Protein AF-A0A7C7QTZ5-F1 (afdb_monomer_lite)

Structure (mmCIF, N/CA/C/O backbone):
data_AF-A0A7C7QTZ5-F1
#
_entry.id   AF-A0A7C7QTZ5-F1
#
loop_
_atom_site.group_PDB
_atom_site.id
_atom_site.type_symbol
_atom_site.label_atom_id
_atom_site.label_alt_id
_atom_site.label_comp_id
_atom_site.label_asym_id
_atom_site.label_entity_id
_atom_site.label_seq_id
_atom_site.pdbx_PDB_ins_code
_atom_site.Cartn_x
_atom_site.Cartn_y
_atom_site.Cartn_z
_atom_site.occupancy
_atom_site.B_iso_or_equiv
_atom_site.auth_seq_id
_atom_site.auth_comp_id
_atom_site.auth_asym_id
_atom_site.auth_atom_id
_atom_site.pdbx_PDB_model_num
ATOM 1 N N . LYS A 1 1 ? 16.057 5.682 -11.065 1.00 74.50 1 LYS A N 1
ATOM 2 C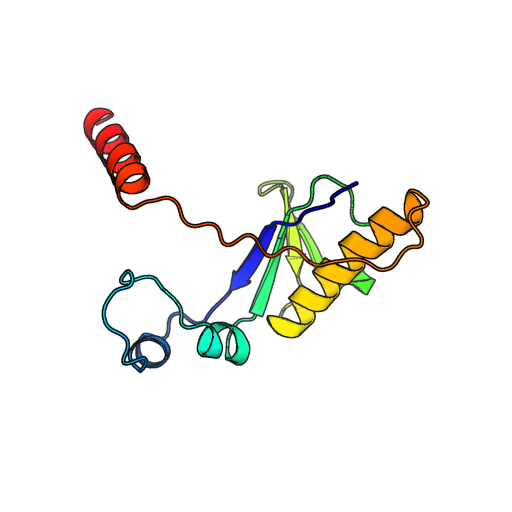 CA . LYS A 1 1 ? 14.597 5.833 -11.224 1.00 74.50 1 LYS A CA 1
ATOM 3 C C . LYS A 1 1 ? 13.967 5.526 -9.873 1.00 74.50 1 LYS A C 1
ATOM 5 O O . LYS A 1 1 ? 14.564 4.738 -9.149 1.00 74.50 1 LYS A O 1
ATOM 10 N N . GLN A 1 2 ? 12.874 6.191 -9.522 1.00 78.19 2 GLN A N 1
ATOM 11 C CA . GLN A 1 2 ? 12.139 5.986 -8.277 1.00 78.19 2 GLN A CA 1
ATOM 12 C C . GLN A 1 2 ? 10.713 5.587 -8.652 1.00 78.19 2 GLN A C 1
ATOM 14 O O . GLN A 1 2 ? 10.171 6.164 -9.589 1.00 78.19 2 GLN A O 1
ATOM 19 N N . GLU A 1 3 ? 10.169 4.603 -7.945 1.00 85.19 3 GLU A N 1
ATOM 20 C CA . GLU A 1 3 ? 8.768 4.187 -8.019 1.00 85.19 3 GLU A CA 1
ATOM 21 C C . GLU A 1 3 ? 8.196 4.309 -6.608 1.00 85.19 3 GLU A C 1
ATOM 23 O O . GLU A 1 3 ? 8.896 4.027 -5.628 1.00 85.19 3 GLU A O 1
ATOM 28 N N . GLU A 1 4 ? 6.947 4.741 -6.501 1.00 86.44 4 GLU A N 1
ATOM 29 C CA . GLU A 1 4 ? 6.297 5.026 -5.227 1.00 86.44 4 GLU A CA 1
ATOM 30 C C . GLU A 1 4 ? 4.898 4.421 -5.159 1.00 86.44 4 GLU A C 1
ATOM 32 O O . GLU A 1 4 ? 4.318 4.009 -6.161 1.00 86.44 4 GLU A O 1
ATOM 37 N N . ALA A 1 5 ? 4.382 4.312 -3.940 1.00 86.88 5 ALA A N 1
ATOM 38 C CA . ALA A 1 5 ? 3.081 3.729 -3.679 1.00 86.88 5 ALA A CA 1
ATOM 39 C C . ALA A 1 5 ? 2.416 4.415 -2.488 1.00 86.88 5 ALA A C 1
ATOM 41 O O . ALA A 1 5 ? 3.037 4.586 -1.435 1.00 86.88 5 ALA A O 1
ATOM 42 N N . LEU A 1 6 ? 1.124 4.706 -2.618 1.00 88.94 6 LEU A N 1
ATOM 43 C CA . LEU A 1 6 ? 0.261 5.008 -1.485 1.00 88.94 6 LEU A CA 1
ATOM 44 C C . LEU A 1 6 ? -0.218 3.689 -0.880 1.00 88.94 6 LEU A C 1
ATOM 46 O O . LEU A 1 6 ? -1.005 2.974 -1.496 1.00 88.94 6 LEU A O 1
ATOM 50 N N . TYR A 1 7 ? 0.234 3.366 0.330 1.00 85.69 7 TYR A N 1
ATOM 51 C CA . TYR A 1 7 ? -0.199 2.161 1.034 1.00 85.69 7 TYR A CA 1
ATOM 52 C C . TYR A 1 7 ? -1.156 2.497 2.177 1.00 85.69 7 TYR A C 1
ATOM 54 O O . TYR A 1 7 ? -0.771 3.123 3.165 1.00 85.69 7 TYR A O 1
ATOM 62 N N . ILE A 1 8 ? -2.403 2.045 2.047 1.00 84.56 8 ILE A N 1
ATOM 63 C CA . ILE A 1 8 ? -3.470 2.296 3.011 1.00 84.56 8 ILE A CA 1
ATOM 64 C C . ILE A 1 8 ? -3.671 1.056 3.880 1.00 84.56 8 ILE A C 1
ATOM 66 O O . ILE A 1 8 ? -3.864 -0.061 3.390 1.00 84.56 8 ILE A O 1
ATOM 70 N N . VAL A 1 9 ? -3.656 1.276 5.191 1.00 79.69 9 VAL A N 1
ATOM 71 C CA . VAL A 1 9 ? -3.846 0.247 6.213 1.00 79.69 9 VAL A CA 1
ATOM 72 C C . VAL A 1 9 ? -5.130 0.552 6.970 1.00 79.69 9 VAL A C 1
ATOM 74 O O . VAL A 1 9 ? -5.290 1.644 7.511 1.00 79.69 9 VAL A O 1
ATOM 77 N N . ALA A 1 10 ? -6.031 -0.422 7.036 1.00 80.75 10 ALA A N 1
ATOM 78 C CA . ALA A 1 10 ? -7.202 -0.353 7.895 1.00 80.75 10 ALA A CA 1
ATOM 79 C C . ALA A 1 10 ? -6.834 -0.809 9.310 1.00 80.75 10 ALA A C 1
ATOM 81 O O . ALA A 1 10 ? -6.166 -1.829 9.496 1.00 80.75 10 ALA A O 1
ATOM 82 N N . THR A 1 11 ? -7.298 -0.080 10.319 1.00 74.94 11 THR A N 1
ATOM 83 C CA . THR A 1 11 ? -7.108 -0.421 11.733 1.00 74.94 11 THR A CA 1
ATOM 84 C C . THR A 1 11 ? -8.458 -0.517 12.444 1.00 74.94 11 THR A C 1
ATOM 86 O O . THR A 1 11 ? -9.396 0.184 12.056 1.00 74.94 11 THR A O 1
ATOM 89 N N . PRO A 1 12 ? -8.586 -1.344 13.497 1.00 70.12 12 PRO A N 1
ATOM 90 C CA . PRO A 1 12 ? -9.789 -1.361 14.329 1.00 70.12 12 PRO A CA 1
ATOM 91 C C . PRO A 1 12 ? -10.082 0.027 14.917 1.00 70.12 12 PRO A C 1
ATOM 93 O O . PRO A 1 12 ? -9.149 0.761 15.220 1.00 70.12 12 PRO A O 1
ATOM 96 N N . GLN A 1 13 ? -11.353 0.374 15.136 1.00 64.38 13 GLN A N 1
ATOM 97 C CA . GLN A 1 13 ? -11.754 1.632 15.798 1.00 64.38 13 GLN A CA 1
ATOM 98 C C . GLN A 1 13 ? -11.732 1.552 17.341 1.00 64.38 13 GLN A C 1
ATOM 100 O O . GLN A 1 13 ? -12.293 2.410 18.014 1.00 64.38 13 GLN A O 1
ATOM 105 N N . ASP A 1 14 ? -11.121 0.516 17.921 1.00 69.19 14 ASP A N 1
ATOM 106 C CA . ASP A 1 14 ? -11.137 0.282 19.369 1.00 69.19 14 ASP A CA 1
ATOM 107 C C . ASP A 1 14 ? -10.234 1.272 20.124 1.00 69.19 14 ASP A C 1
ATOM 109 O O . ASP A 1 14 ? -9.010 1.133 20.137 1.00 69.19 14 ASP A O 1
ATOM 113 N N . GLU A 1 15 ? -10.852 2.256 20.783 1.00 58.09 15 GLU A N 1
ATOM 114 C CA . GLU A 1 15 ? -10.175 3.294 21.565 1.00 58.09 15 GLU A CA 1
ATOM 115 C C . GLU A 1 15 ? -9.215 2.743 22.633 1.00 58.09 15 GLU A C 1
ATOM 117 O O . GLU A 1 15 ? -8.223 3.403 22.953 1.00 58.09 15 GLU A O 1
ATOM 122 N N . GLU A 1 16 ? -9.456 1.551 23.194 1.00 62.84 16 GLU A N 1
ATOM 123 C CA . GLU A 1 16 ? -8.586 0.994 24.239 1.00 62.84 16 GLU A CA 1
ATOM 124 C C . GLU A 1 16 ? -7.219 0.565 23.698 1.00 62.84 16 GLU A C 1
ATOM 126 O O . GLU A 1 16 ? -6.212 0.687 24.406 1.00 62.84 16 GLU A O 1
ATOM 131 N N . LEU A 1 17 ? -7.148 0.149 22.429 1.00 58.91 17 LEU A N 1
ATOM 132 C CA . LEU A 1 17 ? -5.879 -0.161 21.770 1.00 58.91 17 LEU A CA 1
ATOM 133 C C . LEU A 1 17 ? -5.011 1.098 21.646 1.00 58.91 17 LEU A C 1
ATOM 135 O O . LEU A 1 17 ? -3.794 1.022 21.810 1.00 58.91 17 LEU A O 1
ATOM 139 N N . PHE A 1 18 ? -5.620 2.267 21.437 1.00 56.62 18 PHE A N 1
ATOM 140 C CA . PHE A 1 18 ? -4.917 3.528 21.171 1.00 56.62 18 PHE A CA 1
ATOM 141 C C . PHE A 1 18 ? -4.575 4.347 22.428 1.00 56.62 18 PHE A C 1
ATOM 143 O O . PHE A 1 18 ? -3.723 5.229 22.364 1.00 56.62 18 PHE A O 1
ATOM 150 N N . ARG A 1 19 ? -5.159 4.033 23.595 1.00 54.81 19 ARG A N 1
ATOM 151 C CA . ARG A 1 19 ? -4.908 4.754 24.865 1.00 54.81 19 ARG A CA 1
ATOM 152 C C . ARG A 1 19 ? -3.589 4.402 25.567 1.00 54.81 19 ARG A C 1
ATOM 154 O O . ARG A 1 19 ? -3.161 5.138 26.453 1.00 54.81 19 ARG A O 1
ATOM 161 N N . ASN A 1 20 ? -2.938 3.293 25.214 1.00 50.28 20 ASN A N 1
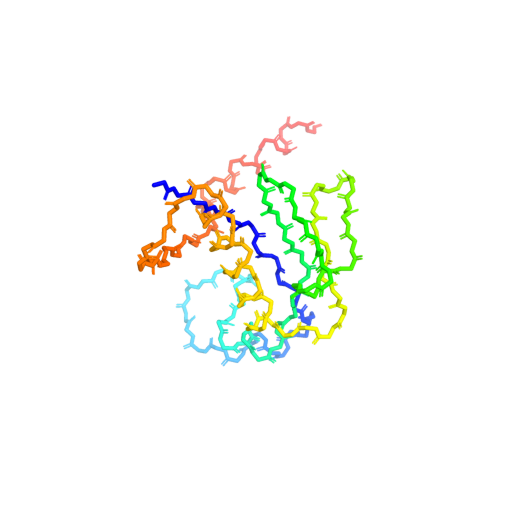ATOM 162 C CA . ASN A 1 20 ? -1.858 2.718 26.032 1.00 50.28 20 ASN A CA 1
ATOM 163 C C . ASN A 1 20 ? -0.431 3.216 25.746 1.00 50.28 20 ASN A C 1
ATOM 165 O O . ASN A 1 20 ? 0.528 2.630 26.251 1.00 50.28 20 ASN A O 1
ATOM 169 N N . VAL A 1 21 ? -0.244 4.313 25.011 1.00 51.66 21 VAL A N 1
ATOM 170 C CA . VAL A 1 21 ? 1.110 4.779 24.666 1.00 51.66 21 VAL A CA 1
ATOM 171 C C . VAL A 1 21 ? 1.456 6.052 25.427 1.00 51.66 21 VAL A C 1
ATOM 173 O O . VAL A 1 21 ? 1.039 7.156 25.093 1.00 51.66 21 VAL A O 1
ATOM 176 N N . LYS A 1 22 ? 2.242 5.874 26.496 1.00 44.25 22 LYS A N 1
ATOM 177 C CA . LYS A 1 22 ? 2.860 6.943 27.293 1.00 44.25 22 LYS A CA 1
ATOM 178 C C . LYS A 1 22 ? 3.932 7.684 26.484 1.00 44.25 22 LYS A C 1
ATOM 180 O O . LYS A 1 22 ? 5.104 7.588 26.820 1.00 44.25 22 LYS A O 1
ATOM 185 N N . TYR A 1 23 ? 3.560 8.454 25.471 1.00 44.09 23 TYR A N 1
ATOM 186 C CA . TYR A 1 23 ? 4.421 9.526 24.976 1.00 44.09 23 TYR A CA 1
ATOM 187 C C . TYR A 1 23 ? 3.569 10.744 24.648 1.00 44.09 23 TYR A C 1
ATOM 189 O O . TYR A 1 23 ? 2.825 10.798 23.677 1.00 44.09 23 TYR A O 1
ATOM 197 N N . SER A 1 24 ? 3.675 11.715 25.549 1.00 41.19 24 SER A N 1
ATOM 198 C CA . SER A 1 24 ? 3.231 13.087 25.381 1.00 41.19 24 SER A CA 1
ATOM 199 C C . SER A 1 24 ? 3.681 13.636 24.027 1.00 41.19 24 SER A C 1
ATOM 201 O O . SER A 1 24 ? 4.872 13.559 23.722 1.00 41.19 24 SER A O 1
ATOM 203 N N . CYS A 1 25 ? 2.738 14.261 23.317 1.00 42.94 25 CYS A N 1
ATOM 204 C CA . CYS A 1 25 ? 2.935 15.198 22.206 1.00 42.94 25 CYS A CA 1
ATOM 205 C C . CYS A 1 25 ? 2.716 14.702 20.770 1.00 42.94 25 CYS A C 1
ATOM 207 O O . CYS A 1 25 ? 3.416 15.209 19.910 1.00 42.94 25 CYS A O 1
ATOM 209 N N . PHE A 1 26 ? 1.731 13.856 20.446 1.00 42.81 26 PHE A N 1
ATOM 210 C CA . PHE A 1 26 ? 1.221 13.819 19.062 1.00 42.81 26 PHE A CA 1
ATOM 211 C C . PHE A 1 26 ? -0.299 13.595 19.015 1.00 42.81 26 PHE A C 1
ATOM 213 O O . PHE A 1 26 ? -0.839 12.875 19.845 1.00 42.81 26 PHE A O 1
ATOM 220 N N . SER A 1 27 ? -0.937 14.308 18.076 1.00 47.38 27 SER A N 1
ATOM 221 C CA . SER A 1 27 ? -2.353 14.340 17.656 1.00 47.38 27 SER A CA 1
ATOM 222 C C . SER A 1 27 ? -3.265 13.196 18.138 1.00 47.38 27 SER A C 1
ATOM 224 O O . SER A 1 27 ? -2.889 12.030 18.066 1.00 47.38 27 SER A O 1
ATOM 226 N N . GLU A 1 28 ? -4.512 13.524 18.508 1.00 45.31 28 GLU A N 1
ATOM 227 C CA . GLU A 1 28 ? -5.586 12.589 18.922 1.00 45.31 28 GLU A CA 1
ATOM 228 C C . GLU A 1 28 ? -5.881 11.463 17.904 1.00 45.31 28 GLU A C 1
ATOM 230 O O . GLU A 1 28 ? -6.554 10.488 18.233 1.00 45.31 28 GLU A O 1
ATOM 235 N N . HIS A 1 29 ? -5.345 11.564 16.684 1.00 49.47 29 HIS A N 1
ATOM 236 C CA . HIS A 1 29 ? -5.501 10.588 15.603 1.00 49.47 29 HIS A CA 1
ATOM 237 C C . HIS A 1 29 ? -4.217 9.810 15.255 1.00 49.47 29 HIS A C 1
ATOM 239 O O . HIS A 1 29 ? -4.178 9.113 14.242 1.00 49.47 29 HIS A O 1
ATOM 245 N N . TYR A 1 30 ? -3.150 9.916 16.055 1.00 55.72 30 TYR A N 1
ATOM 246 C CA . TYR A 1 30 ? -1.918 9.163 15.815 1.00 55.72 30 TYR A CA 1
ATOM 247 C C . TYR A 1 30 ? -2.044 7.720 16.317 1.00 55.72 30 TYR A C 1
ATOM 249 O O . TYR A 1 30 ? -2.142 7.467 17.517 1.00 55.72 30 TYR A O 1
ATOM 257 N N . ILE A 1 31 ? -1.997 6.758 15.393 1.00 59.69 31 ILE A N 1
ATOM 258 C CA . ILE A 1 31 ? -1.929 5.337 15.736 1.00 59.69 31 ILE A CA 1
ATOM 259 C C . ILE A 1 31 ? -0.472 4.970 16.041 1.00 59.69 31 ILE A C 1
ATOM 261 O O . ILE A 1 31 ? 0.385 5.120 15.168 1.00 59.69 31 ILE A O 1
ATOM 265 N N . PRO A 1 32 ? -0.174 4.433 17.238 1.00 65.19 32 PRO A N 1
ATOM 266 C CA . PRO A 1 32 ? 1.157 3.934 17.552 1.00 65.19 32 PRO A CA 1
ATOM 267 C C . PRO A 1 32 ? 1.609 2.861 16.560 1.00 65.19 32 PRO A C 1
ATOM 269 O O . PRO A 1 32 ? 0.847 1.949 16.232 1.00 65.19 32 PRO A O 1
ATOM 272 N N . GLU A 1 33 ? 2.869 2.927 16.128 1.00 63.06 33 GLU A N 1
ATOM 273 C CA . GLU A 1 33 ? 3.423 2.011 15.122 1.00 63.06 33 GLU A CA 1
ATOM 274 C C . GLU A 1 33 ? 3.273 0.536 15.524 1.00 63.06 33 GLU A C 1
ATOM 276 O O . GLU A 1 33 ? 2.866 -0.285 14.705 1.00 63.06 33 GLU A O 1
ATOM 281 N N . GLU A 1 34 ? 3.500 0.196 16.797 1.00 65.25 34 GLU A N 1
ATOM 282 C CA . GLU A 1 34 ? 3.313 -1.172 17.303 1.00 65.25 34 GLU A CA 1
ATOM 283 C C . GLU A 1 34 ? 1.870 -1.669 17.135 1.00 65.25 34 GLU A C 1
ATOM 285 O O . GLU A 1 34 ? 1.642 -2.829 16.790 1.00 65.25 34 GLU A O 1
ATOM 290 N N . ASN A 1 35 ? 0.882 -0.791 17.314 1.00 66.69 35 ASN A N 1
ATOM 291 C CA . ASN A 1 35 ? -0.521 -1.145 17.136 1.00 66.69 35 ASN A CA 1
ATOM 292 C C . ASN A 1 35 ? -0.879 -1.295 15.659 1.00 66.69 35 ASN A C 1
ATOM 294 O O . ASN A 1 35 ? -1.584 -2.238 15.301 1.00 66.69 35 ASN A O 1
ATOM 298 N N . ALA A 1 36 ? -0.367 -0.417 14.795 1.00 66.25 36 ALA A N 1
ATOM 299 C CA . ALA A 1 36 ? -0.526 -0.569 13.353 1.00 66.25 36 ALA A CA 1
ATOM 300 C C . ALA A 1 36 ? 0.081 -1.900 12.872 1.00 66.25 36 ALA A C 1
ATOM 302 O O . ALA A 1 36 ? -0.552 -2.628 12.112 1.00 66.25 36 ALA A O 1
ATOM 303 N N . ILE A 1 37 ? 1.255 -2.280 13.384 1.00 67.56 37 ILE A N 1
ATOM 304 C CA . ILE A 1 37 ? 1.911 -3.552 13.051 1.00 67.56 37 ILE A CA 1
ATOM 305 C C . ILE A 1 37 ? 1.083 -4.757 13.515 1.00 67.56 37 ILE A C 1
ATOM 307 O O . ILE A 1 37 ? 0.944 -5.726 12.765 1.00 67.56 37 ILE A O 1
ATOM 311 N N . ASN A 1 38 ? 0.555 -4.719 14.740 1.00 74.75 38 ASN A N 1
ATOM 312 C CA . ASN A 1 38 ? -0.126 -5.865 15.344 1.00 74.75 38 ASN A CA 1
ATOM 313 C C . ASN A 1 38 ? -1.573 -6.034 14.865 1.00 74.75 38 ASN A C 1
ATOM 315 O O . ASN A 1 38 ? -2.048 -7.162 14.726 1.00 74.75 38 ASN A O 1
ATOM 319 N N . TYR A 1 39 ? -2.269 -4.928 14.610 1.00 79.44 39 TYR A N 1
ATOM 320 C CA . TYR A 1 39 ? -3.710 -4.926 14.349 1.00 79.44 39 TYR A CA 1
ATOM 321 C C . TYR A 1 39 ? -4.082 -4.405 12.961 1.00 79.44 39 TYR A C 1
ATOM 323 O O . TYR A 1 39 ? -5.196 -4.653 12.501 1.00 79.44 39 TYR A O 1
ATOM 331 N N . GLY A 1 40 ? -3.169 -3.716 12.278 1.00 79.38 40 GLY A N 1
ATOM 332 C CA . GLY A 1 40 ? -3.400 -3.185 10.943 1.00 79.38 40 GLY A CA 1
ATOM 333 C C . GLY A 1 40 ? -3.560 -4.281 9.894 1.00 79.38 40 GLY A C 1
ATOM 334 O O . GLY A 1 40 ? -2.852 -5.299 9.882 1.00 79.38 40 GLY A O 1
ATOM 335 N N . LYS A 1 41 ? -4.490 -4.048 8.975 1.00 87.38 41 LYS A N 1
ATOM 336 C CA . LYS A 1 41 ? -4.758 -4.885 7.807 1.00 87.38 41 LYS A CA 1
ATOM 337 C C . LYS A 1 41 ? -4.485 -4.097 6.540 1.00 87.38 41 LYS A C 1
ATOM 339 O O . LYS A 1 41 ? -4.818 -2.918 6.462 1.00 87.38 41 LYS A O 1
ATOM 344 N N . ALA A 1 42 ? -3.863 -4.747 5.565 1.00 88.44 42 ALA A N 1
ATOM 345 C CA . ALA A 1 42 ? -3.687 -4.159 4.246 1.00 88.44 42 ALA A CA 1
ATOM 346 C C . ALA A 1 42 ? -5.073 -3.869 3.660 1.00 88.44 42 ALA A C 1
ATOM 348 O O . ALA A 1 42 ? -5.926 -4.755 3.671 1.00 88.44 42 ALA A O 1
ATOM 349 N N . TYR A 1 43 ? -5.303 -2.637 3.208 1.00 90.81 43 TYR A N 1
ATOM 350 C CA . TYR A 1 43 ? -6.601 -2.232 2.678 1.00 90.81 43 TYR A CA 1
ATOM 351 C C . TYR A 1 43 ? -6.512 -1.898 1.197 1.00 90.81 43 TYR A C 1
ATOM 353 O O . TYR A 1 43 ? -7.101 -2.597 0.376 1.00 90.81 43 TYR A O 1
ATOM 361 N N . ALA A 1 44 ? -5.724 -0.882 0.850 1.00 92.62 44 ALA A N 1
ATOM 362 C CA . ALA A 1 44 ? -5.637 -0.412 -0.522 1.00 92.62 44 ALA A CA 1
A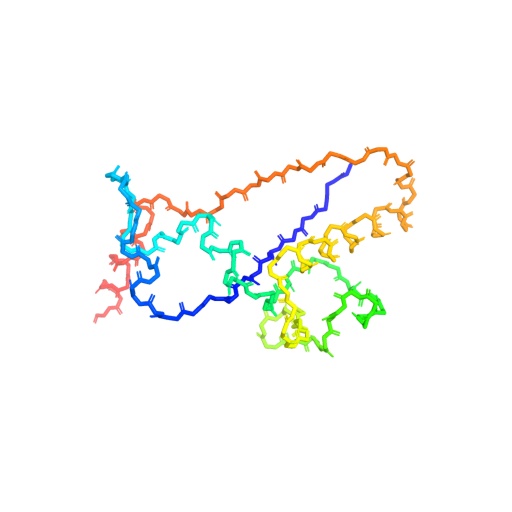TOM 363 C C . ALA A 1 44 ? -4.225 0.043 -0.904 1.00 92.62 44 ALA A C 1
ATOM 365 O O . ALA A 1 44 ? -3.393 0.353 -0.046 1.00 92.62 44 ALA A O 1
ATOM 366 N N . LEU A 1 45 ? -3.973 0.059 -2.208 1.00 94.75 45 LEU A N 1
ATOM 367 C CA . LEU A 1 45 ? -2.725 0.456 -2.839 1.00 94.75 45 LEU A CA 1
ATOM 368 C C . LEU A 1 45 ? -3.019 1.411 -3.999 1.00 94.75 45 LEU A C 1
ATOM 370 O O . LEU A 1 45 ? -3.734 1.041 -4.927 1.00 94.75 45 LEU A O 1
ATOM 374 N N . GLY A 1 46 ? -2.418 2.596 -3.970 1.00 94.62 46 GLY A N 1
ATOM 375 C CA . GLY A 1 46 ? -2.341 3.503 -5.115 1.00 94.62 46 GLY A CA 1
ATOM 376 C C . GLY A 1 46 ? -0.946 3.467 -5.732 1.00 94.62 46 GLY A C 1
ATOM 377 O O . GLY A 1 46 ? 0.043 3.593 -5.010 1.00 94.62 46 GLY A O 1
ATOM 378 N N . VAL A 1 47 ? -0.870 3.288 -7.048 1.00 94.19 47 VAL A N 1
ATOM 379 C CA . VAL A 1 47 ? 0.355 3.351 -7.863 1.00 94.19 47 VAL A CA 1
ATOM 380 C C . VAL A 1 47 ? 0.017 4.013 -9.198 1.00 94.19 47 VAL A C 1
ATOM 382 O O . VAL A 1 47 ? -1.126 3.947 -9.644 1.00 94.19 47 VAL A O 1
ATOM 385 N N . ASP A 1 48 ? 0.996 4.623 -9.858 1.00 93.25 48 ASP A N 1
ATOM 386 C CA . ASP A 1 48 ? 0.832 5.339 -11.133 1.00 93.25 48 ASP A CA 1
ATOM 387 C C . ASP A 1 48 ? 0.959 4.428 -12.374 1.00 93.25 48 ASP A C 1
ATOM 389 O O . ASP A 1 48 ? 1.089 4.896 -13.509 1.00 93.25 48 ASP A O 1
ATOM 393 N N . PHE A 1 49 ? 0.900 3.109 -12.177 1.00 93.69 49 PHE A N 1
ATOM 394 C CA . PHE A 1 49 ? 0.979 2.108 -13.235 1.00 93.69 49 PHE A CA 1
ATOM 395 C C . PHE A 1 49 ? -0.010 0.955 -13.034 1.00 93.69 49 PHE A C 1
ATOM 397 O O . PHE A 1 49 ? -0.512 0.692 -11.942 1.00 93.69 49 PHE A O 1
ATOM 404 N N . GLU A 1 50 ? -0.274 0.221 -14.115 1.00 94.50 50 GLU A N 1
ATOM 405 C CA . GLU A 1 50 ? -1.134 -0.959 -14.068 1.00 94.50 50 GLU A CA 1
ATOM 406 C C . GLU A 1 50 ? -0.430 -2.146 -13.389 1.00 94.50 50 GLU A C 1
ATOM 408 O O . GLU A 1 50 ? 0.659 -2.560 -13.805 1.00 94.50 50 GLU A O 1
ATOM 413 N N . VAL A 1 51 ? -1.066 -2.733 -12.370 1.00 94.12 51 VAL A N 1
ATOM 414 C CA . VAL A 1 51 ? -0.567 -3.933 -11.688 1.00 94.12 51 VAL A CA 1
ATOM 415 C C . VAL A 1 51 ? -1.081 -5.183 -12.400 1.00 94.12 51 VAL A C 1
ATOM 417 O O . VAL A 1 51 ? -2.234 -5.591 -12.255 1.00 94.12 51 VAL A O 1
ATOM 420 N N . LYS A 1 52 ? -0.194 -5.843 -13.147 1.00 90.44 52 LYS A N 1
ATOM 421 C CA . LYS A 1 52 ? -0.479 -7.138 -13.786 1.00 90.44 52 LYS A CA 1
ATOM 422 C C . LYS A 1 52 ? -0.517 -8.256 -12.741 1.00 90.44 52 LYS A C 1
ATOM 424 O O . LYS A 1 52 ? 0.236 -8.214 -11.778 1.00 90.44 52 LYS A O 1
ATOM 429 N N . ASN A 1 53 ? -1.332 -9.293 -12.960 1.00 91.75 53 ASN A N 1
ATOM 430 C CA . ASN A 1 53 ? -1.4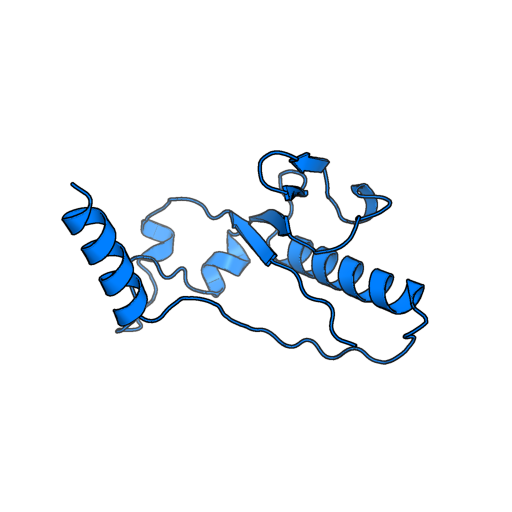30 -10.473 -12.081 1.00 91.75 53 ASN A CA 1
ATOM 431 C C . ASN A 1 53 ? -1.736 -10.131 -10.606 1.00 91.75 53 ASN A C 1
ATOM 433 O O . ASN A 1 53 ? -1.092 -10.644 -9.696 1.00 91.75 53 ASN A O 1
ATOM 437 N N . MET A 1 54 ? -2.736 -9.272 -10.368 1.00 94.25 54 MET A N 1
ATOM 438 C CA . MET A 1 54 ? -3.179 -8.799 -9.040 1.00 94.25 54 MET A CA 1
ATOM 439 C C . MET A 1 54 ? -3.185 -9.871 -7.932 1.00 94.25 54 MET A C 1
ATOM 441 O O . MET A 1 54 ? -2.779 -9.607 -6.796 1.00 94.25 54 MET A O 1
ATOM 445 N N . GLU A 1 55 ? -3.613 -11.093 -8.255 1.00 93.88 55 GLU A N 1
ATOM 446 C CA . GLU A 1 55 ? -3.710 -12.187 -7.289 1.00 93.88 55 GLU A CA 1
ATOM 447 C C . GLU A 1 55 ? -2.368 -12.565 -6.642 1.00 93.88 55 GLU A C 1
ATOM 449 O O . GLU A 1 55 ? -2.360 -12.901 -5.455 1.00 93.88 55 GLU A O 1
ATOM 454 N N . ASP A 1 56 ? -1.248 -12.441 -7.366 1.00 93.56 56 ASP A N 1
ATOM 455 C CA . ASP A 1 56 ? 0.108 -12.767 -6.888 1.00 93.56 56 ASP A CA 1
ATOM 456 C C . ASP A 1 56 ? 0.589 -11.832 -5.770 1.00 93.56 56 ASP A C 1
ATOM 458 O O . ASP A 1 56 ? 1.560 -12.130 -5.065 1.00 93.56 56 ASP A O 1
ATOM 462 N N . TYR A 1 57 ? -0.087 -10.693 -5.618 1.00 94.38 57 TYR A N 1
ATOM 463 C CA . TYR A 1 57 ? 0.187 -9.674 -4.610 1.00 94.38 57 TYR A CA 1
ATOM 464 C C . TYR A 1 57 ? -0.914 -9.595 -3.549 1.00 94.38 57 TYR A C 1
ATOM 466 O O . TYR A 1 57 ? -0.902 -8.704 -2.698 1.00 94.38 57 TYR A O 1
ATOM 474 N N . GLY A 1 58 ? -1.874 -10.524 -3.580 1.00 94.19 58 GLY A N 1
ATOM 475 C CA . GLY A 1 58 ? -3.012 -10.512 -2.668 1.00 94.19 58 GLY A CA 1
ATOM 476 C C . GLY A 1 58 ? -3.993 -9.371 -2.935 1.00 94.19 58 GLY A C 1
ATOM 477 O O . GLY A 1 58 ? -4.760 -9.032 -2.040 1.00 94.19 58 GLY A O 1
ATOM 478 N N . LEU A 1 59 ? -3.992 -8.787 -4.136 1.00 96.81 59 LEU A N 1
ATOM 479 C CA . LEU A 1 59 ? -4.998 -7.817 -4.564 1.00 96.81 59 LEU A CA 1
ATOM 480 C C . LEU A 1 59 ? -6.234 -8.565 -5.088 1.00 96.81 59 LEU A C 1
ATOM 482 O O . LEU A 1 59 ? -6.126 -9.643 -5.679 1.00 96.81 59 LEU A O 1
ATOM 486 N N . GLN A 1 60 ? -7.417 -8.027 -4.809 1.00 96.12 60 GLN A N 1
ATOM 487 C CA . GLN A 1 60 ? -8.708 -8.612 -5.161 1.00 96.12 60 GLN A CA 1
ATOM 488 C C . GLN A 1 60 ? -9.294 -7.974 -6.422 1.00 96.12 60 GLN A C 1
ATOM 490 O O . GLN A 1 60 ? -9.754 -8.694 -7.304 1.00 96.12 60 GLN A O 1
ATOM 495 N N . PHE A 1 61 ? -9.300 -6.644 -6.499 1.00 95.75 61 PHE A N 1
ATOM 496 C CA . PHE A 1 61 ? -9.810 -5.887 -7.643 1.00 95.75 61 PHE A CA 1
ATOM 497 C C . PHE A 1 61 ? -9.252 -4.460 -7.638 1.00 95.75 61 PHE A C 1
ATOM 499 O O . PHE A 1 61 ? -8.658 -4.022 -6.653 1.00 95.75 61 PHE A O 1
ATOM 506 N N . PHE A 1 62 ? -9.462 -3.743 -8.739 1.00 96.31 62 PHE A N 1
ATOM 507 C CA . PHE A 1 62 ? -9.197 -2.313 -8.860 1.00 96.31 62 PHE A CA 1
ATOM 508 C C . PHE A 1 62 ? -10.519 -1.539 -8.746 1.00 96.31 62 PHE A C 1
ATOM 510 O O . PHE A 1 62 ? -11.481 -1.871 -9.439 1.00 96.31 62 PHE A O 1
ATOM 517 N N . SER A 1 63 ? -10.582 -0.564 -7.837 1.00 92.44 63 SER A N 1
ATOM 518 C CA . SER A 1 63 ? -11.688 0.388 -7.693 1.00 92.44 63 SER A CA 1
ATOM 519 C C . SER A 1 63 ? -11.440 1.555 -8.644 1.00 92.44 63 SER A C 1
ATOM 521 O O . SER A 1 63 ? -10.522 2.340 -8.414 1.00 92.44 63 SER A O 1
ATOM 523 N N . GLU A 1 64 ? -12.233 1.662 -9.712 1.00 90.31 64 GLU A N 1
ATOM 524 C CA . GLU A 1 64 ? -12.116 2.771 -10.672 1.00 90.31 64 GLU A CA 1
ATOM 525 C C . GLU A 1 64 ? -12.507 4.118 -10.051 1.00 90.31 64 GLU A C 1
ATOM 527 O O . GLU A 1 64 ? -11.926 5.136 -10.408 1.00 90.31 64 GLU A O 1
ATOM 532 N N . ASP A 1 65 ? -13.447 4.121 -9.100 1.00 89.44 65 ASP A N 1
ATOM 533 C CA . ASP A 1 65 ? -13.930 5.345 -8.450 1.00 89.44 65 ASP A CA 1
ATOM 534 C C . ASP A 1 65 ? -12.850 6.003 -7.578 1.00 89.44 65 ASP A C 1
ATOM 536 O O . ASP A 1 65 ? -12.756 7.229 -7.518 1.00 89.44 65 ASP A O 1
ATOM 540 N N . ASP A 1 66 ? -12.033 5.184 -6.911 1.00 83.94 66 ASP A N 1
ATOM 541 C CA . ASP A 1 66 ? -10.980 5.651 -6.003 1.00 83.94 66 ASP A CA 1
ATOM 542 C C . ASP A 1 66 ? -9.586 5.639 -6.649 1.00 83.94 66 ASP A C 1
ATOM 544 O O . ASP A 1 66 ? -8.633 6.126 -6.048 1.00 83.94 66 ASP A O 1
ATOM 548 N N . GLU A 1 67 ? -9.455 5.050 -7.841 1.00 92.94 67 GLU A N 1
ATOM 549 C CA . GLU A 1 67 ? -8.182 4.743 -8.508 1.00 92.94 67 GLU A CA 1
ATOM 550 C C . GLU A 1 67 ? -7.224 3.909 -7.626 1.00 92.94 67 GLU A C 1
ATOM 552 O O . GLU A 1 67 ? -6.007 4.107 -7.605 1.00 92.94 67 GLU A O 1
ATOM 557 N N . LEU A 1 68 ? -7.775 2.937 -6.885 1.00 94.44 68 LEU A N 1
ATOM 558 C CA . LEU A 1 68 ? -7.033 2.115 -5.922 1.00 94.44 68 LEU A CA 1
ATOM 559 C C . LEU A 1 68 ? -7.174 0.616 -6.184 1.00 94.44 68 LEU A C 1
ATOM 561 O O . LEU A 1 68 ? -8.262 0.099 -6.432 1.00 94.44 68 LEU A O 1
ATOM 565 N N . TYR A 1 69 ? -6.084 -0.123 -5.998 1.00 96.94 69 TYR A N 1
ATOM 566 C CA . TYR A 1 69 ? -6.125 -1.579 -5.891 1.00 96.94 69 TYR A CA 1
ATOM 567 C C . TYR A 1 69 ? -6.502 -1.993 -4.473 1.00 96.94 69 TYR A C 1
ATOM 569 O O . TYR A 1 69 ? -5.868 -1.572 -3.507 1.00 96.94 69 TYR A O 1
ATOM 577 N N . ILE A 1 70 ? -7.498 -2.862 -4.344 1.00 96.00 70 ILE A N 1
ATOM 578 C CA . ILE A 1 70 ? -8.014 -3.333 -3.059 1.00 96.00 70 ILE A CA 1
ATOM 579 C C . ILE A 1 70 ? -7.377 -4.676 -2.709 1.00 96.00 70 ILE A C 1
ATOM 581 O O . ILE A 1 70 ? -7.363 -5.595 -3.528 1.00 96.00 70 ILE A O 1
ATOM 585 N N . PHE A 1 71 ? -6.848 -4.809 -1.492 1.00 95.69 71 PHE A N 1
ATOM 586 C CA . PHE A 1 71 ? -6.306 -6.070 -0.983 1.00 95.69 71 PHE A CA 1
ATOM 587 C C . PHE A 1 71 ? -7.421 -7.052 -0.606 1.00 95.69 71 PHE A C 1
ATOM 589 O O . PHE A 1 71 ? -8.496 -6.664 -0.156 1.00 95.69 71 PHE A O 1
ATOM 596 N N . LYS A 1 72 ? -7.137 -8.352 -0.731 1.00 96.69 72 LYS A N 1
ATOM 597 C CA . LYS A 1 72 ? -7.979 -9.409 -0.162 1.00 96.69 72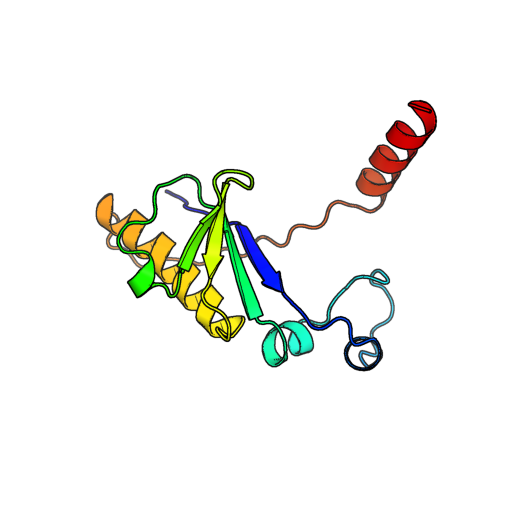 LYS A CA 1
ATOM 598 C C . LYS A 1 72 ? -8.048 -9.248 1.357 1.00 96.69 72 LYS A C 1
ATOM 600 O O . LYS A 1 72 ? -7.048 -8.948 2.016 1.00 96.69 72 LYS A O 1
ATOM 605 N N . GLU A 1 73 ? -9.222 -9.515 1.919 1.00 91.62 73 GLU A N 1
ATOM 606 C CA . GLU A 1 73 ? -9.428 -9.458 3.364 1.00 91.62 73 GLU A CA 1
ATOM 607 C C . GLU A 1 73 ? -8.471 -10.389 4.131 1.00 91.62 73 GLU A C 1
ATOM 609 O O . GLU A 1 73 ? -8.102 -11.474 3.680 1.00 91.62 73 GLU A O 1
ATOM 614 N N . GLY A 1 74 ? -8.082 -9.965 5.337 1.00 90.44 74 GLY A N 1
ATOM 615 C CA . GLY A 1 74 ? -7.266 -10.758 6.260 1.00 90.44 74 GLY A CA 1
ATOM 616 C C . GLY A 1 74 ? -5.752 -10.560 6.135 1.00 90.44 74 GLY A C 1
ATOM 617 O O . GLY A 1 74 ? -5.044 -10.855 7.107 1.00 90.44 74 GLY A O 1
ATOM 618 N N . ILE A 1 75 ? -5.265 -9.986 5.028 1.00 91.00 75 ILE A N 1
ATOM 619 C CA . ILE A 1 75 ? -3.841 -9.685 4.816 1.00 91.00 75 ILE A CA 1
ATOM 620 C C . ILE A 1 75 ? -3.346 -8.713 5.893 1.00 91.00 75 ILE A C 1
ATOM 622 O O . ILE A 1 75 ? -3.905 -7.638 6.117 1.00 91.00 75 ILE A O 1
ATOM 626 N N . SER A 1 76 ? -2.288 -9.104 6.604 1.00 86.62 76 SER A N 1
ATOM 627 C CA . SER A 1 76 ? -1.691 -8.260 7.648 1.00 86.62 76 SER A CA 1
ATOM 628 C C . SER A 1 76 ? -1.002 -7.028 7.057 1.00 86.62 76 SER A C 1
ATOM 630 O O . SER A 1 76 ? -0.493 -7.087 5.939 1.00 86.62 76 SER A O 1
ATOM 632 N N . MET A 1 77 ? -0.888 -5.939 7.828 1.00 81.06 77 MET A N 1
ATOM 633 C CA . MET A 1 77 ? -0.133 -4.745 7.417 1.00 81.06 77 MET A CA 1
ATOM 634 C C . MET A 1 77 ? 1.267 -5.100 6.889 1.00 81.06 77 MET A C 1
ATOM 636 O O . MET A 1 77 ? 1.696 -4.590 5.853 1.00 81.06 77 MET A O 1
ATOM 640 N N . LYS A 1 78 ? 1.982 -5.980 7.600 1.00 80.81 78 LYS A N 1
ATOM 641 C CA . LYS A 1 78 ? 3.347 -6.389 7.248 1.00 80.81 78 LYS A CA 1
ATOM 642 C C . LYS A 1 78 ? 3.399 -7.175 5.941 1.00 80.81 78 LYS A C 1
ATOM 644 O O . LYS A 1 78 ? 4.339 -7.014 5.170 1.00 80.81 78 LYS A O 1
ATOM 649 N N . GLU A 1 79 ? 2.435 -8.058 5.717 1.00 85.06 79 GLU A N 1
ATOM 650 C CA . GLU A 1 79 ? 2.344 -8.837 4.484 1.00 85.06 79 GLU A CA 1
ATOM 651 C C . GLU A 1 79 ? 1.961 -7.958 3.293 1.00 85.06 79 GLU A C 1
ATOM 653 O O . GLU A 1 79 ? 2.632 -8.022 2.268 1.00 85.06 79 GLU A O 1
ATOM 658 N N . GLY A 1 80 ? 0.990 -7.055 3.461 1.00 86.25 80 GLY A N 1
ATOM 659 C CA . GLY A 1 80 ? 0.632 -6.084 2.428 1.00 86.25 80 GLY A CA 1
ATOM 660 C C . GLY A 1 80 ? 1.812 -5.201 2.035 1.00 86.25 80 GLY A C 1
ATOM 661 O O . GLY A 1 80 ? 2.104 -5.081 0.852 1.00 86.25 80 GLY A O 1
ATOM 662 N N . LEU A 1 81 ? 2.588 -4.693 3.002 1.00 84.06 81 LEU A N 1
ATOM 663 C CA . LEU A 1 81 ? 3.787 -3.901 2.704 1.00 84.06 81 LEU A CA 1
ATOM 664 C C . LEU A 1 81 ? 4.827 -4.696 1.898 1.00 84.06 81 LEU A C 1
ATOM 666 O O . LEU A 1 81 ? 5.431 -4.156 0.975 1.00 84.06 81 LEU A O 1
ATOM 670 N N . LYS A 1 82 ? 5.032 -5.985 2.206 1.00 85.25 82 LYS A N 1
ATOM 671 C CA . LYS A 1 82 ? 5.919 -6.843 1.398 1.00 85.25 82 LYS A CA 1
ATOM 672 C C . LYS A 1 82 ? 5.418 -6.973 -0.038 1.00 85.25 82 LYS A C 1
ATOM 674 O O . LYS A 1 82 ? 6.234 -6.956 -0.956 1.00 85.25 82 LYS A O 1
ATOM 679 N N . ASN A 1 83 ? 4.106 -7.092 -0.224 1.00 88.88 83 ASN A N 1
ATOM 680 C CA . ASN A 1 83 ? 3.502 -7.184 -1.547 1.00 88.88 83 ASN A CA 1
ATOM 681 C C . ASN A 1 83 ? 3.639 -5.864 -2.312 1.00 88.88 83 ASN A C 1
ATOM 683 O O . ASN A 1 83 ? 4.035 -5.898 -3.471 1.00 88.88 83 ASN A O 1
ATOM 687 N N . VAL A 1 84 ? 3.438 -4.715 -1.657 1.00 88.00 84 VAL A N 1
ATOM 688 C CA . VAL A 1 84 ? 3.697 -3.389 -2.247 1.00 88.00 84 VAL A CA 1
ATOM 689 C C . VAL A 1 84 ? 5.149 -3.268 -2.710 1.00 88.00 84 VAL A C 1
ATOM 691 O O . VAL A 1 84 ? 5.402 -2.935 -3.863 1.00 88.00 84 VAL A O 1
ATOM 694 N N . LEU A 1 85 ? 6.117 -3.614 -1.855 1.00 86.75 85 LEU A N 1
ATOM 695 C CA . LEU A 1 85 ? 7.534 -3.577 -2.231 1.00 86.75 85 LEU A CA 1
ATOM 696 C C . LEU A 1 85 ? 7.837 -4.505 -3.412 1.00 86.75 85 LEU A C 1
ATOM 698 O O . LEU A 1 85 ? 8.606 -4.142 -4.298 1.00 86.75 85 LEU A O 1
ATOM 702 N N . LYS A 1 86 ? 7.226 -5.694 -3.444 1.00 89.12 86 LYS A N 1
ATOM 703 C CA . LYS A 1 86 ? 7.367 -6.632 -4.561 1.00 89.12 86 LYS A CA 1
ATOM 704 C C . LYS A 1 86 ? 6.829 -6.035 -5.867 1.00 89.12 86 LYS A C 1
ATOM 706 O O . LYS A 1 86 ? 7.541 -6.093 -6.861 1.00 89.12 86 LYS A O 1
ATOM 711 N N . ILE A 1 87 ? 5.651 -5.405 -5.842 1.00 92.56 87 ILE A N 1
ATOM 712 C CA . ILE A 1 87 ? 5.054 -4.716 -7.001 1.00 92.56 87 ILE A CA 1
ATOM 713 C C . ILE A 1 87 ? 6.018 -3.659 -7.560 1.00 92.56 87 ILE A C 1
ATOM 715 O O . ILE A 1 87 ? 6.301 -3.656 -8.757 1.00 92.56 87 ILE A O 1
ATOM 719 N N . LEU A 1 88 ? 6.573 -2.802 -6.695 1.00 89.06 88 LEU A N 1
ATOM 720 C CA . LEU A 1 88 ? 7.511 -1.747 -7.103 1.00 89.06 88 LEU A CA 1
ATOM 721 C C . LEU A 1 88 ? 8.815 -2.320 -7.683 1.00 89.06 88 LEU A C 1
ATOM 723 O O . LEU A 1 88 ? 9.314 -1.841 -8.701 1.00 89.06 88 LEU A O 1
ATOM 727 N N . MET A 1 89 ? 9.367 -3.370 -7.066 1.00 86.19 89 MET A N 1
ATOM 728 C CA . MET A 1 89 ? 10.577 -4.029 -7.571 1.00 86.19 89 MET A CA 1
ATOM 729 C C . MET A 1 89 ? 10.344 -4.713 -8.917 1.00 86.19 89 MET A C 1
ATOM 731 O O . MET A 1 89 ? 11.196 -4.627 -9.799 1.00 86.19 89 MET A O 1
ATOM 735 N N . ASP A 1 90 ? 9.213 -5.395 -9.087 1.00 88.75 90 ASP A N 1
ATOM 736 C CA . ASP A 1 90 ? 8.898 -6.089 -10.334 1.00 88.75 90 ASP A CA 1
ATOM 737 C C . ASP A 1 90 ? 8.677 -5.077 -11.470 1.00 88.75 90 ASP A C 1
ATOM 739 O O . ASP A 1 90 ? 9.206 -5.273 -12.565 1.00 88.75 90 ASP A O 1
ATOM 743 N N . LYS A 1 91 ? 8.053 -3.925 -11.186 1.00 90.75 91 LYS A N 1
ATOM 744 C CA . LYS A 1 91 ? 7.970 -2.792 -12.120 1.00 90.75 91 LYS A CA 1
ATOM 745 C C . LYS A 1 91 ? 9.350 -2.276 -12.543 1.00 90.75 91 LYS A C 1
ATOM 747 O O . LYS A 1 91 ? 9.610 -2.121 -13.735 1.00 90.75 91 LYS A O 1
ATOM 752 N N . LEU A 1 92 ? 10.258 -2.054 -11.593 1.00 87.56 92 LEU A N 1
ATOM 753 C CA . LEU A 1 92 ? 11.625 -1.612 -11.891 1.00 87.56 92 LEU A CA 1
ATOM 754 C C . LEU A 1 92 ? 12.403 -2.642 -12.727 1.00 87.56 92 LEU A C 1
ATOM 756 O O . LEU A 1 92 ? 13.136 -2.268 -13.645 1.00 87.56 92 LEU A O 1
ATOM 760 N N . ARG A 1 93 ? 12.222 -3.938 -12.456 1.00 87.00 93 ARG A N 1
ATOM 761 C CA . ARG A 1 93 ? 12.828 -5.021 -13.248 1.00 87.00 93 ARG A CA 1
ATOM 762 C C . ARG A 1 93 ? 12.277 -5.085 -14.668 1.00 87.00 93 ARG A C 1
ATOM 764 O O . ARG A 1 93 ? 13.062 -5.239 -15.599 1.00 87.00 93 ARG A O 1
ATOM 771 N N . GLU A 1 94 ? 10.965 -4.916 -14.858 1.00 89.38 94 GLU A N 1
ATOM 772 C CA . GLU A 1 94 ? 10.351 -4.836 -16.198 1.00 89.38 94 GLU A CA 1
ATOM 773 C C . GLU A 1 94 ? 10.978 -3.720 -17.053 1.00 89.38 94 GLU A C 1
ATOM 775 O O . GLU A 1 94 ? 11.051 -3.828 -18.276 1.00 89.38 94 GLU A O 1
ATOM 780 N N . GLU A 1 95 ? 11.486 -2.670 -16.413 1.00 89.38 95 GLU A N 1
ATOM 781 C CA . GLU A 1 95 ? 12.151 -1.541 -17.065 1.00 89.38 95 GLU A CA 1
ATOM 782 C C . GLU A 1 95 ? 13.678 -1.686 -17.170 1.00 89.38 95 GLU A C 1
ATOM 784 O O . GLU A 1 95 ? 14.360 -0.775 -17.645 1.00 89.38 95 GLU A O 1
ATOM 789 N N . GLY A 1 96 ? 14.223 -2.836 -16.765 1.00 88.94 96 GLY A N 1
ATOM 790 C CA . GLY A 1 96 ? 15.640 -3.179 -16.893 1.00 88.94 96 GLY A CA 1
ATOM 791 C C . GLY A 1 96 ? 16.527 -2.724 -15.731 1.00 88.94 96 GLY A C 1
ATOM 792 O O . GLY A 1 96 ? 17.749 -2.650 -15.889 1.00 88.94 96 GLY A O 1
ATOM 793 N N . PHE A 1 97 ? 15.955 -2.405 -14.564 1.00 84.00 97 PHE A N 1
ATOM 794 C CA . PHE A 1 97 ? 16.718 -2.085 -13.355 1.00 84.00 97 PHE A CA 1
ATOM 795 C C . PHE A 1 97 ? 16.901 -3.328 -12.463 1.00 84.00 97 PHE A C 1
ATOM 797 O O . PHE A 1 97 ? 16.137 -3.555 -11.532 1.00 84.00 97 PHE A O 1
ATOM 804 N N . ASP A 1 98 ? 17.966 -4.100 -12.699 1.00 69.44 98 ASP A N 1
ATOM 805 C CA . ASP A 1 98 ? 18.295 -5.328 -11.942 1.00 69.44 98 ASP A CA 1
ATOM 806 C C . ASP A 1 98 ? 19.322 -5.103 -10.808 1.00 69.44 98 ASP A C 1
ATOM 808 O O . ASP A 1 98 ? 20.292 -5.849 -10.663 1.00 69.44 98 ASP A O 1
ATOM 812 N N . LYS A 1 99 ? 19.167 -4.034 -10.018 1.00 67.00 99 LYS A N 1
ATOM 813 C CA . LYS A 1 99 ? 20.121 -3.655 -8.952 1.00 67.00 99 LYS A CA 1
ATOM 814 C C . LYS A 1 99 ? 19.544 -3.852 -7.551 1.00 67.00 99 LYS A C 1
ATOM 816 O O . LYS A 1 99 ? 18.339 -4.005 -7.391 1.00 67.00 99 LYS A O 1
ATOM 821 N N . ASP A 1 100 ? 20.418 -3.799 -6.544 1.00 71.25 100 ASP A N 1
ATOM 822 C CA . ASP A 1 100 ? 20.005 -3.685 -5.145 1.00 71.25 100 ASP A CA 1
ATOM 823 C C . ASP A 1 100 ? 19.134 -2.430 -4.966 1.00 71.25 100 ASP A C 1
ATOM 825 O O . ASP A 1 100 ? 19.517 -1.329 -5.375 1.00 71.25 100 ASP A O 1
ATOM 829 N N . PHE A 1 101 ? 17.943 -2.613 -4.395 1.00 73.81 101 PHE A N 1
ATOM 830 C CA . PHE A 1 101 ? 16.970 -1.546 -4.169 1.00 73.81 101 PHE A CA 1
ATOM 831 C C . PHE A 1 101 ? 17.107 -0.995 -2.747 1.00 73.81 101 PHE A C 1
ATOM 833 O O . PHE A 1 101 ? 17.164 -1.760 -1.783 1.00 73.81 101 PHE A O 1
ATOM 840 N N . GLU A 1 102 ? 17.100 0.329 -2.608 1.00 70.38 102 GLU A N 1
ATOM 841 C CA . GLU A 1 102 ? 16.975 1.003 -1.315 1.00 70.38 102 GLU A CA 1
ATOM 842 C C . GLU A 1 102 ? 15.526 1.449 -1.107 1.00 70.38 102 GLU A C 1
ATOM 844 O O . GLU A 1 102 ? 14.895 1.993 -2.013 1.00 70.38 102 GLU A O 1
ATOM 849 N N . VAL A 1 103 ? 14.991 1.217 0.094 1.00 65.25 103 VAL A N 1
ATOM 850 C CA . VAL A 1 103 ? 13.647 1.674 0.462 1.00 65.25 103 VAL A CA 1
ATOM 851 C C . VAL A 1 103 ? 13.763 3.035 1.131 1.00 65.25 103 VAL A C 1
ATOM 853 O O . VAL A 1 103 ? 14.373 3.158 2.193 1.00 65.25 103 VAL A O 1
ATOM 856 N N . ILE A 1 104 ? 13.130 4.042 0.537 1.00 63.22 104 ILE A N 1
ATOM 857 C CA . ILE A 1 104 ? 12.960 5.363 1.140 1.00 63.22 104 ILE A CA 1
ATOM 858 C C . ILE A 1 104 ? 11.531 5.424 1.684 1.00 63.22 104 ILE A C 1
ATOM 860 O O . ILE A 1 104 ? 10.572 5.296 0.928 1.00 63.22 104 ILE A O 1
ATOM 864 N N . ARG A 1 105 ? 11.383 5.567 3.006 1.00 59.34 105 ARG A N 1
ATOM 865 C CA . ARG A 1 105 ? 10.080 5.771 3.654 1.00 59.34 105 ARG A CA 1
ATOM 866 C C . ARG A 1 105 ? 9.836 7.270 3.772 1.00 59.34 105 ARG A C 1
ATOM 868 O O . ARG A 1 105 ? 10.541 7.925 4.535 1.00 59.34 105 ARG A O 1
ATOM 875 N N . ASP A 1 106 ? 8.828 7.774 3.073 1.00 52.78 106 ASP A N 1
ATOM 876 C CA . ASP A 1 106 ? 8.278 9.106 3.319 1.00 52.78 106 ASP A CA 1
ATOM 877 C C . ASP A 1 106 ? 7.012 8.973 4.185 1.00 52.78 106 ASP A C 1
ATOM 879 O O . ASP A 1 106 ? 6.160 8.122 3.923 1.00 52.78 106 ASP A O 1
ATOM 883 N N . ILE A 1 107 ? 6.925 9.725 5.286 1.00 54.38 107 ILE A N 1
ATOM 884 C CA . ILE A 1 107 ? 5.787 9.693 6.220 1.00 54.38 107 ILE A CA 1
ATOM 885 C C . ILE A 1 107 ? 5.005 10.990 6.018 1.00 54.38 107 ILE A C 1
ATOM 887 O O . ILE A 1 107 ? 5.439 12.048 6.464 1.00 54.38 107 ILE A O 1
ATOM 891 N N . GLY A 1 108 ? 3.843 10.908 5.370 1.00 43.44 108 GLY A N 1
ATOM 892 C CA . GLY A 1 108 ? 2.993 12.067 5.108 1.00 43.44 108 GLY A CA 1
ATOM 893 C C . GLY A 1 108 ? 1.913 12.277 6.170 1.00 43.44 108 GLY A C 1
ATOM 894 O O . GLY A 1 108 ? 0.936 11.536 6.202 1.00 43.44 108 GLY A O 1
ATOM 895 N N . SER A 1 109 ? 2.049 13.342 6.963 1.00 43.47 109 SER A N 1
ATOM 896 C CA . SER A 1 109 ? 0.913 14.128 7.465 1.00 43.47 109 SER A CA 1
ATOM 897 C C . SER A 1 109 ? 1.229 15.608 7.235 1.00 43.47 109 SER A C 1
ATOM 899 O O . SER A 1 109 ? 2.352 16.024 7.541 1.00 43.47 109 SER A O 1
ATOM 901 N N . PRO A 1 110 ? 0.290 16.421 6.718 1.00 46.69 110 PRO A N 1
ATOM 902 C CA . PRO A 1 110 ? 0.502 17.857 6.603 1.00 46.69 110 PRO A CA 1
ATOM 903 C C . PRO A 1 110 ? 0.698 18.502 7.977 1.00 46.69 110 PRO A C 1
ATOM 905 O O . PRO A 1 110 ? 0.215 17.997 8.993 1.00 46.69 110 PRO A O 1
ATOM 908 N N . SER A 1 111 ? 1.393 19.636 8.012 1.00 47.78 111 SER A N 1
ATOM 909 C CA . SER A 1 111 ? 1.560 20.409 9.241 1.00 47.78 111 SER A CA 1
ATOM 910 C C . SER A 1 111 ? 0.209 20.870 9.803 1.00 47.78 111 SER A C 1
ATOM 912 O O . SER A 1 111 ? -0.766 21.056 9.073 1.00 47.78 111 SER A O 1
ATOM 914 N N . GLU A 1 112 ? 0.159 21.098 11.116 1.00 39.28 112 GLU A N 1
ATOM 915 C CA . GLU A 1 112 ? -1.013 21.650 11.812 1.00 39.28 112 GLU A CA 1
ATOM 916 C C . GLU A 1 112 ? -1.517 22.951 11.163 1.00 39.28 112 GLU A C 1
ATOM 918 O O . GLU A 1 112 ? -2.723 23.165 11.040 1.00 39.28 112 GLU A O 1
ATOM 923 N N . ASP A 1 113 ? -0.595 23.767 10.649 1.00 44.09 113 ASP A N 1
ATOM 924 C CA . ASP A 1 113 ? -0.904 25.006 9.935 1.00 44.09 113 ASP A CA 1
ATOM 925 C C . ASP A 1 113 ? -1.671 24.761 8.629 1.00 44.09 113 ASP A C 1
ATOM 927 O O . ASP A 1 113 ? -2.653 25.451 8.361 1.00 44.09 113 ASP A O 1
ATOM 931 N N . PHE A 1 114 ? -1.279 23.745 7.855 1.00 40.75 114 PHE A N 1
ATOM 932 C CA . PHE A 1 114 ? -1.941 23.389 6.597 1.00 40.75 114 PHE A CA 1
ATOM 933 C C . PHE A 1 114 ? -3.355 22.862 6.845 1.00 40.75 114 PHE A C 1
ATOM 935 O O . PHE A 1 114 ? -4.315 23.265 6.194 1.00 40.75 114 PHE A O 1
ATOM 942 N N . MET A 1 115 ? -3.513 22.014 7.862 1.00 43.41 115 MET A N 1
ATOM 943 C CA . MET A 1 115 ? -4.830 21.500 8.242 1.00 43.41 115 MET A CA 1
ATOM 944 C C . MET A 1 115 ? -5.755 22.623 8.736 1.00 43.41 115 MET A C 1
ATOM 946 O O . MET A 1 115 ? -6.958 22.619 8.463 1.00 43.41 115 MET A O 1
ATOM 950 N N . ARG A 1 116 ? -5.194 23.624 9.423 1.00 41.44 116 ARG A N 1
ATOM 951 C CA . ARG A 1 116 ? -5.925 24.806 9.889 1.00 41.44 116 ARG A CA 1
ATOM 952 C C . ARG A 1 116 ? -6.324 25.743 8.749 1.00 41.44 116 ARG A C 1
ATOM 954 O O . ARG A 1 116 ? -7.417 26.305 8.794 1.00 41.44 116 ARG A O 1
ATOM 961 N N . GLU A 1 117 ? -5.470 25.911 7.745 1.00 45.88 117 GLU A N 1
ATOM 962 C CA . GLU A 1 117 ? -5.766 26.672 6.528 1.00 45.88 117 GLU A CA 1
ATOM 963 C C . GLU A 1 117 ? -6.963 26.067 5.785 1.00 45.88 117 GLU A C 1
ATOM 965 O O . GLU A 1 117 ? -7.955 26.766 5.564 1.00 45.88 117 GLU A O 1
ATOM 970 N N . CYS A 1 118 ? -6.946 24.752 5.547 1.00 47.47 118 CYS A N 1
ATOM 971 C CA . CYS A 1 118 ? -8.052 24.043 4.901 1.00 47.47 118 CYS A CA 1
ATOM 972 C C . CYS A 1 118 ? -9.376 24.180 5.675 1.00 47.47 118 CYS A C 1
ATOM 974 O O . CYS A 1 118 ? -10.429 24.410 5.082 1.00 47.47 118 CYS A O 1
ATOM 976 N N . LEU A 1 119 ? -9.344 24.100 7.011 1.00 40.31 119 LEU A N 1
ATOM 977 C CA . LEU A 1 119 ? -10.537 24.290 7.844 1.00 40.31 119 LEU A CA 1
ATOM 978 C C . LEU A 1 119 ? -11.120 25.707 7.707 1.00 40.31 119 LEU A C 1
ATOM 980 O O . LEU A 1 119 ? -12.338 25.885 7.654 1.00 40.31 119 LEU A O 1
ATOM 984 N N . LEU A 1 120 ? -10.261 26.726 7.643 1.00 58.34 120 LEU A N 1
ATOM 985 C CA . LEU A 1 120 ? -10.693 28.115 7.494 1.00 58.34 120 LEU A CA 1
ATOM 986 C C . LEU A 1 120 ? -11.295 28.395 6.113 1.00 58.34 120 LEU A C 1
ATOM 988 O O . LEU A 1 120 ? -12.214 29.208 6.019 1.00 58.34 120 LEU A O 1
ATOM 992 N N . GLU A 1 121 ? -10.807 27.743 5.060 1.00 52.19 121 GLU A N 1
ATOM 993 C CA . GLU A 1 121 ? -11.382 27.841 3.713 1.00 52.19 121 GLU A CA 1
ATOM 994 C C . GLU A 1 121 ? -12.785 27.233 3.644 1.00 52.19 121 GLU A C 1
ATOM 996 O O . GLU A 1 121 ? -13.695 27.858 3.099 1.00 52.19 121 GLU A O 1
ATOM 1001 N N . VAL A 1 122 ? -12.996 26.078 4.282 1.00 42.59 122 VAL A N 1
ATOM 1002 C CA . VA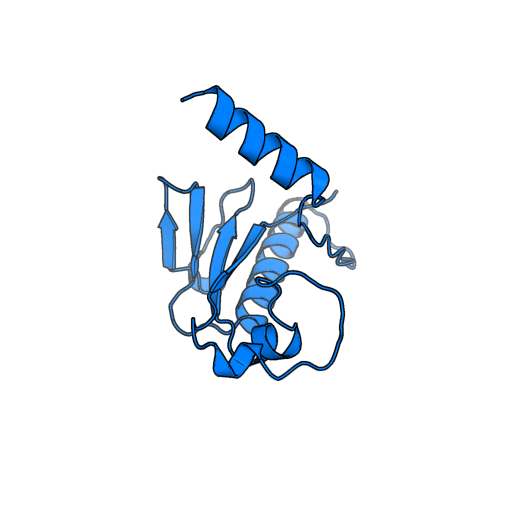L A 1 122 ? -14.316 25.432 4.366 1.00 42.59 122 VAL A CA 1
ATOM 1003 C C . VAL A 1 122 ? -15.320 26.304 5.125 1.00 42.59 122 VAL A C 1
ATOM 1005 O O . VAL A 1 122 ? -16.458 26.450 4.688 1.00 42.59 122 VAL A O 1
ATOM 1008 N N . ILE A 1 123 ? -14.902 26.935 6.228 1.00 51.66 123 ILE A N 1
ATOM 1009 C CA . ILE A 1 123 ? -15.762 27.833 7.020 1.00 51.66 123 ILE A CA 1
ATOM 1010 C C . ILE A 1 123 ? -16.108 29.116 6.250 1.00 51.66 123 ILE A C 1
ATOM 1012 O O . ILE A 1 123 ? -17.213 29.629 6.387 1.00 51.66 123 ILE A O 1
ATOM 1016 N N . LYS A 1 124 ? -15.179 29.653 5.451 1.00 56.12 124 LYS A N 1
ATOM 1017 C CA . LYS A 1 124 ? -15.405 30.864 4.638 1.00 56.12 124 LYS A CA 1
ATOM 1018 C C . LYS A 1 124 ? -16.220 30.606 3.368 1.00 56.12 124 LYS A C 1
ATOM 1020 O O . LYS A 1 124 ? -16.703 31.563 2.769 1.00 56.12 124 LYS A O 1
ATOM 1025 N N . GLY A 1 125 ? -16.309 29.350 2.936 1.00 45.22 125 GLY A N 1
ATOM 1026 C CA . GLY A 1 125 ? -17.136 28.908 1.814 1.00 45.22 125 GLY A CA 1
ATOM 1027 C C . GLY A 1 125 ? -18.593 28.593 2.180 1.00 45.22 125 GLY A C 1
ATOM 1028 O O . GLY A 1 125 ? -19.346 28.206 1.286 1.00 45.22 125 GLY A O 1
ATOM 1029 N N . GLN A 1 126 ? -18.977 28.740 3.457 1.00 44.09 126 GLN A N 1
ATOM 1030 C CA . GLN A 1 126 ? -20.360 28.709 3.964 1.00 44.09 126 GLN A CA 1
ATOM 1031 C C . GLN A 1 126 ? -20.917 30.126 4.132 1.00 44.09 126 GLN A C 1
ATOM 1033 O O . GLN A 1 126 ? -22.142 30.288 3.933 1.00 44.09 126 GLN A O 1
#

Secondary structure (DSSP, 8-state):
-----EEEEE----HHHHTT-----S-TT---HHHHHHH-EEEEEE-SS--TTGGGGTEEEEETTTTEEEEPTT-BHHHHHHHHHHHHHHHHHHTT--SPPPPP-------HHHHHHHHHHHHHT-

Radius of gyration: 17.54 Å; chains: 1; bounding box: 40×44×44 Å

Sequence (126 aa):
KQEEALYIVATPQDEELFRNVKYSCFSEHYIPEENAINYGKAYALGVDFEVKNMEDYGLQFFSEDDELYIFKEGISMKEGLKNVLKILMDKLREEGFDKDFEVIRDIGSPSEDFMRECLLEVIKGQ

pLDDT: mean 73.79, std 18.92, range [39.28, 96.94]

Foldseek 3Di:
DDWDKDWDKDFDPDVVQQPPDPDPDDDPPDRDPVRCQPGIAGFKMAGPDDQPPCVVLQFDDADPVVRITTHHPPHGPVSNVVSVVVSRVVVCVVVPPPDDDDDDDDDDDDDPVVVVVVVVVVVVVD